Protein AF-A0A383F459-F1 (afdb_monomer)

Mean predicted aligned error: 3.06 Å

pLDDT: mean 94.01, std 3.67, range [71.12, 98.0]

Secondary structure (DSSP, 8-state):
---TT--EEEEETPPPPGGG--SGGGS--GGGG-TTGGGT--HHHHHHHHHBSTT-EEEEEEETT-SSS--THHHHHS--HHHHHHHHHHTTS-BEEEEEEE-S-S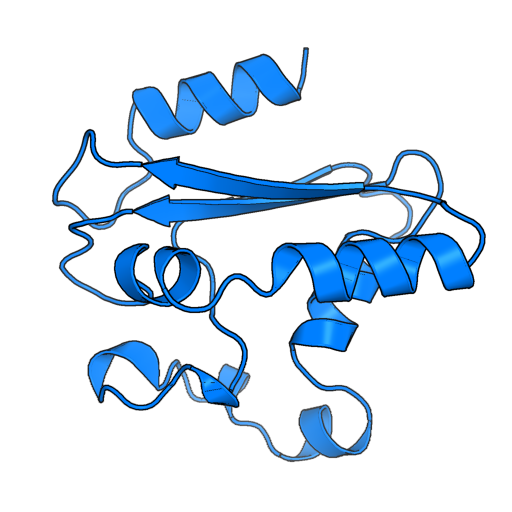SSS--HHHHHHHHHHH-

Foldseek 3Di:
DPPQVALEAEAEQHADWCVLQPDPLRNDDPVQVPVVCVVPDTPLVVQLVQFADASHEYEYEAEQQEPRYDHCVSCVVPPCQVVSQVVCVVVVVGGYYYYHYHDPDNYRDCDPVNVVVVVVVVD

Solvent-accessible surface area (backbone atoms only — not comparable to full-atom values): 7097 Å² total; per-residue (Å²): 86,85,58,80,86,61,34,73,46,78,35,70,63,35,86,72,45,71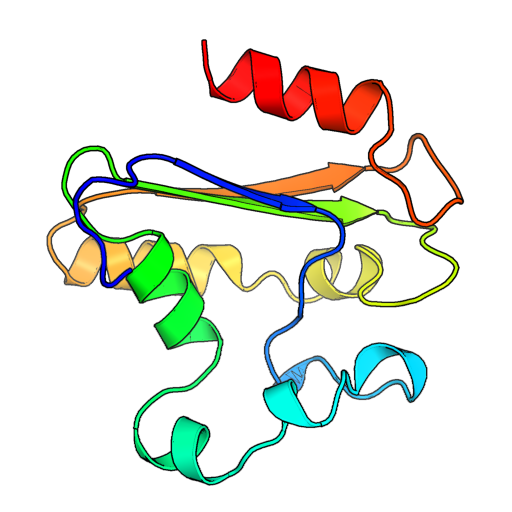,93,74,39,77,51,82,62,39,58,66,58,72,84,73,64,48,65,76,54,62,75,81,45,52,55,63,53,52,50,36,41,38,8,47,36,83,80,13,25,26,36,40,32,20,31,49,44,30,76,66,43,47,33,25,62,59,47,74,77,57,67,57,64,63,64,38,49,55,50,33,51,74,73,70,56,34,45,37,75,49,76,50,75,38,76,88,51,65,55,84,70,86,45,74,65,58,48,47,54,51,55,61,73,73,105

Nearest PDB structures (foldseek):
  3gff-assembly1_B  TM=4.769E-01  e=3.189E-01  Shewanella oneidensis
  5fxm-assembly1_A  TM=3.781E-01  e=2.413E+00  Acetivibrio thermocellus
  4iqy-assembly1_A  TM=3.556E-01  e=2.413E+00  Homo sapiens
  4iqy-assembly2_B  TM=3.762E-01  e=3.571E+00  Homo sapiens

Structure (mmCIF, N/CA/C/O backbone):
data_AF-A0A383F459-F1
#
_entry.id   AF-A0A383F459-F1
#
loop_
_atom_site.group_PDB
_atom_site.id
_atom_site.type_symbol
_atom_site.label_atom_id
_atom_site.label_alt_id
_atom_site.label_comp_id
_atom_site.label_asym_id
_atom_site.label_entity_id
_atom_site.label_seq_id
_atom_site.pdbx_PDB_ins_code
_atom_site.Cartn_x
_atom_site.Cartn_y
_atom_site.Cartn_z
_atom_site.occupancy
_atom_site.B_iso_or_equiv
_atom_site.auth_seq_id
_atom_site.auth_comp_id
_atom_site.auth_asym_id
_atom_site.auth_atom_id
_atom_site.pdbx_PDB_model_num
ATOM 1 N N . ALA A 1 1 ? -2.846 -6.095 11.408 1.00 71.12 1 ALA A N 1
ATOM 2 C CA . ALA A 1 1 ? -3.713 -7.290 11.352 1.00 71.12 1 ALA A CA 1
ATOM 3 C C . ALA A 1 1 ? -3.783 -8.054 12.681 1.00 71.12 1 ALA A C 1
ATOM 5 O O . ALA A 1 1 ? -4.866 -8.181 13.226 1.00 71.12 1 ALA A O 1
ATOM 6 N N . ILE A 1 2 ? -2.664 -8.545 13.229 1.00 85.94 2 ILE A N 1
ATOM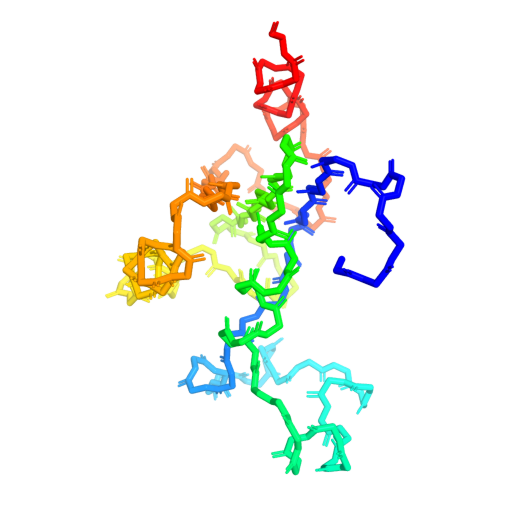 7 C CA . ILE A 1 2 ? -2.689 -9.429 14.417 1.00 85.94 2 ILE A CA 1
ATOM 8 C C . ILE A 1 2 ? -2.676 -8.650 15.737 1.00 85.94 2 ILE A C 1
ATOM 10 O O . ILE A 1 2 ? -3.367 -9.014 16.679 1.00 85.94 2 ILE A O 1
ATOM 14 N N . ASP A 1 3 ? -1.895 -7.573 15.807 1.00 91.31 3 ASP A N 1
ATOM 15 C CA . ASP A 1 3 ? -1.900 -6.693 16.973 1.00 91.31 3 ASP A CA 1
ATOM 16 C C . ASP A 1 3 ? -3.096 -5.742 16.879 1.00 91.31 3 ASP A C 1
ATOM 18 O O . ASP A 1 3 ? -3.142 -4.879 15.999 1.00 91.31 3 ASP A O 1
ATOM 22 N N . GLU A 1 4 ? -4.085 -5.927 17.746 1.00 89.62 4 GLU A N 1
ATOM 23 C CA . GLU A 1 4 ? -5.315 -5.128 17.777 1.00 89.62 4 GLU A CA 1
ATOM 24 C C . GLU A 1 4 ? -5.089 -3.702 18.297 1.00 89.62 4 GLU A C 1
ATOM 26 O O . GLU A 1 4 ? -5.939 -2.841 18.110 1.00 89.62 4 GLU A O 1
ATOM 31 N N . ARG A 1 5 ? -3.920 -3.406 18.884 1.00 93.50 5 ARG A N 1
ATOM 32 C CA . ARG A 1 5 ? -3.579 -2.048 19.344 1.00 93.50 5 ARG A CA 1
ATOM 33 C C . ARG A 1 5 ? -3.252 -1.098 18.193 1.00 93.50 5 ARG A C 1
ATOM 35 O O . ARG A 1 5 ? -3.199 0.110 18.399 1.00 93.50 5 ARG A O 1
ATOM 42 N N . ILE A 1 6 ? -2.977 -1.634 17.003 1.00 94.31 6 ILE A N 1
ATOM 43 C CA . ILE A 1 6 ? -2.654 -0.844 15.812 1.00 94.31 6 ILE A CA 1
ATOM 44 C C . ILE A 1 6 ? -3.950 -0.516 15.070 1.00 94.31 6 ILE A C 1
ATOM 46 O O . ILE A 1 6 ? -4.478 -1.375 14.351 1.00 94.31 6 ILE A O 1
ATOM 50 N N . SER A 1 7 ? -4.397 0.731 15.216 1.00 95.06 7 SER A N 1
ATOM 51 C CA . SER A 1 7 ? -5.538 1.316 14.506 1.00 95.06 7 SER A CA 1
ATOM 52 C C . SER A 1 7 ? -5.168 1.767 13.096 1.00 95.06 7 SER A C 1
ATOM 54 O O . SER A 1 7 ? -5.902 1.507 12.156 1.00 95.06 7 SER A O 1
ATOM 56 N N . GLU A 1 8 ? -4.002 2.378 12.901 1.00 95.81 8 GLU A N 1
ATOM 57 C CA . GLU A 1 8 ? -3.646 2.984 11.616 1.00 95.81 8 GLU A CA 1
ATOM 58 C C . GLU A 1 8 ? -2.335 2.428 11.072 1.00 95.81 8 GLU A C 1
ATOM 60 O O . GLU A 1 8 ? -1.364 2.235 11.802 1.00 95.81 8 GLU A O 1
ATOM 65 N N . SER A 1 9 ? -2.300 2.130 9.777 1.00 96.75 9 SER A N 1
ATOM 66 C CA . SER A 1 9 ? -1.108 1.642 9.088 1.00 96.75 9 SER A CA 1
ATOM 67 C C . SER A 1 9 ? -0.939 2.372 7.765 1.00 96.75 9 SER A C 1
ATOM 69 O O . SER A 1 9 ? -1.852 2.386 6.945 1.00 96.75 9 SER A O 1
ATOM 71 N N . TYR A 1 10 ? 0.246 2.935 7.547 1.00 97.25 10 TYR A N 1
ATOM 72 C CA . TYR A 1 10 ? 0.604 3.655 6.328 1.00 97.25 10 TYR A CA 1
ATOM 73 C C . TYR A 1 10 ? 1.776 2.934 5.665 1.00 97.25 10 TYR A C 1
ATOM 75 O O . TYR A 1 10 ? 2.860 2.835 6.237 1.00 97.25 10 TYR A O 1
ATOM 83 N N . SER A 1 11 ? 1.550 2.386 4.473 1.00 96.50 11 SER A N 1
ATOM 84 C CA . SER A 1 11 ? 2.559 1.664 3.697 1.00 96.50 11 SER A CA 1
ATOM 85 C C . SER A 1 11 ? 3.016 2.529 2.528 1.00 96.50 11 SER A C 1
ATOM 87 O O . SER A 1 11 ? 2.386 2.508 1.472 1.00 96.50 11 SER A O 1
ATOM 89 N N . VAL A 1 12 ? 4.110 3.268 2.705 1.00 96.19 12 VAL A N 1
ATOM 90 C CA . VAL A 1 12 ? 4.721 4.092 1.647 1.00 96.19 12 VAL A CA 1
ATOM 91 C C . VAL A 1 12 ? 5.667 3.245 0.800 1.00 96.19 12 VAL A C 1
ATOM 93 O O . VAL A 1 12 ? 6.421 2.450 1.356 1.00 96.19 12 VAL A O 1
ATOM 96 N N . ALA A 1 13 ? 5.588 3.385 -0.528 1.00 92.81 13 ALA A N 1
ATOM 97 C CA . ALA A 1 13 ? 6.292 2.538 -1.497 1.00 92.81 13 ALA A CA 1
ATOM 98 C C . ALA A 1 13 ? 6.075 1.037 -1.210 1.00 92.81 13 ALA A C 1
ATOM 100 O O . ALA A 1 13 ? 6.989 0.211 -1.216 1.00 92.81 13 ALA A O 1
ATOM 101 N N . GLY A 1 14 ? 4.825 0.704 -0.870 1.00 87.31 14 GLY A N 1
ATOM 102 C CA . GLY A 1 14 ? 4.429 -0.627 -0.438 1.00 87.31 14 GLY A CA 1
ATOM 103 C C . GLY A 1 14 ? 4.434 -1.664 -1.558 1.00 87.31 14 GLY A C 1
ATOM 104 O O . GLY A 1 14 ? 4.522 -1.366 -2.740 1.00 87.31 14 GLY A O 1
ATOM 105 N N . SER A 1 15 ? 4.285 -2.922 -1.163 1.00 92.31 15 SER A N 1
ATOM 106 C CA . SER A 1 15 ? 4.207 -4.049 -2.095 1.00 92.31 15 SER A CA 1
ATOM 107 C C . SER A 1 15 ? 2.943 -4.056 -2.973 1.00 92.31 15 SER A C 1
ATOM 109 O O . SER A 1 15 ? 1.913 -3.501 -2.588 1.00 92.31 15 SER A O 1
ATOM 111 N N . TYR A 1 16 ? 2.993 -4.802 -4.084 1.00 94.12 16 TYR A N 1
ATOM 112 C CA . TYR A 1 16 ? 1.814 -5.176 -4.878 1.00 94.12 16 TYR A CA 1
ATOM 113 C C . TYR A 1 16 ? 1.278 -6.584 -4.598 1.00 94.12 16 TYR A C 1
ATOM 115 O O . TYR A 1 16 ? 2.046 -7.470 -4.203 1.00 94.12 16 TYR A O 1
ATOM 123 N N . PRO A 1 17 ? -0.004 -6.857 -4.914 1.00 94.44 17 PRO A N 1
ATOM 124 C CA . PRO A 1 17 ? -0.487 -8.218 -5.101 1.00 94.44 17 PRO A CA 1
ATOM 125 C C . PRO A 1 17 ? 0.347 -8.976 -6.137 1.00 94.44 17 PRO A C 1
ATOM 127 O O . PRO A 1 17 ? 0.740 -8.405 -7.153 1.00 94.44 17 PRO A O 1
ATOM 130 N N . LEU A 1 18 ? 0.565 -10.280 -5.925 1.00 92.19 18 LEU A N 1
ATOM 131 C CA . LEU A 1 18 ? 1.429 -11.098 -6.795 1.00 92.19 18 LEU A CA 1
ATOM 132 C C . LEU A 1 18 ? 1.064 -11.011 -8.285 1.00 92.19 18 LEU A C 1
ATOM 134 O O . LEU A 1 18 ? 1.954 -10.991 -9.125 1.00 92.19 18 LEU A O 1
ATOM 138 N N . HIS A 1 19 ? -0.225 -10.912 -8.622 1.00 90.88 19 HIS A N 1
ATOM 139 C CA . HIS A 1 19 ? -0.677 -10.861 -10.017 1.00 90.88 19 HIS A CA 1
ATOM 140 C C . HIS A 1 19 ? -0.264 -9.579 -10.765 1.00 90.88 19 HIS A C 1
ATOM 142 O O . HIS A 1 19 ? -0.300 -9.570 -11.991 1.00 90.88 19 HIS A O 1
ATOM 148 N N . LEU A 1 20 ? 0.156 -8.520 -10.062 1.00 93.19 20 LEU A N 1
ATOM 149 C CA . LEU A 1 20 ? 0.688 -7.294 -10.673 1.00 93.19 20 LEU A CA 1
ATOM 150 C C . LEU A 1 20 ? 2.223 -7.297 -10.784 1.00 93.19 20 LEU A C 1
ATOM 152 O O . LEU A 1 20 ? 2.796 -6.426 -11.437 1.00 93.19 20 LEU A O 1
ATOM 156 N N . ARG A 1 21 ? 2.913 -8.289 -10.209 1.00 91.94 21 ARG A N 1
ATOM 157 C CA . ARG A 1 21 ? 4.384 -8.362 -10.139 1.00 91.94 21 ARG A CA 1
ATOM 158 C C . ARG A 1 21 ? 5.008 -9.046 -11.356 1.00 91.94 21 ARG A C 1
ATOM 160 O O . ARG A 1 21 ? 5.578 -10.127 -11.253 1.00 91.94 21 ARG A O 1
ATOM 167 N N . HIS A 1 22 ? 4.878 -8.427 -12.522 1.00 85.31 22 HIS A N 1
ATOM 168 C CA . HIS A 1 22 ? 5.414 -8.972 -13.776 1.00 85.31 22 HIS A CA 1
ATOM 169 C C . HIS A 1 22 ? 6.753 -8.343 -14.188 1.00 85.31 22 HIS A C 1
ATOM 171 O O . HIS A 1 22 ? 7.540 -8.971 -14.893 1.00 85.31 22 HIS A O 1
ATOM 177 N N . GLU A 1 23 ? 7.037 -7.119 -13.742 1.00 88.12 23 GLU A N 1
ATOM 178 C CA . GLU A 1 23 ? 8.333 -6.478 -13.963 1.00 88.12 23 GLU A CA 1
ATOM 179 C C . GLU A 1 23 ? 9.379 -6.995 -12.973 1.00 88.12 23 GLU A C 1
ATOM 181 O O . GLU A 1 23 ? 9.084 -7.163 -11.790 1.00 88.12 23 GLU A O 1
ATOM 186 N N . ALA A 1 24 ? 10.625 -7.170 -13.429 1.00 87.56 24 ALA A N 1
ATOM 187 C CA . ALA A 1 24 ? 11.724 -7.668 -12.594 1.00 87.56 24 ALA A CA 1
ATOM 188 C C . ALA A 1 24 ? 11.925 -6.836 -11.315 1.00 87.56 24 ALA A C 1
ATOM 190 O O . ALA A 1 24 ? 12.175 -7.387 -10.247 1.00 87.56 24 ALA A O 1
ATOM 191 N N . LYS A 1 25 ? 11.737 -5.515 -11.413 1.00 88.19 25 LYS A N 1
ATOM 192 C CA . LYS A 1 25 ? 11.831 -4.587 -10.280 1.00 88.19 25 LYS A CA 1
ATOM 193 C C . LYS A 1 25 ? 10.697 -4.748 -9.253 1.00 88.19 25 LYS A C 1
ATOM 195 O O . LYS A 1 25 ? 10.851 -4.358 -8.106 1.00 88.19 25 LYS A O 1
ATOM 200 N N . ASN A 1 26 ? 9.577 -5.364 -9.642 1.00 90.25 26 ASN A N 1
ATOM 201 C CA . ASN A 1 26 ? 8.384 -5.546 -8.809 1.00 90.25 26 ASN A CA 1
ATOM 202 C C . ASN A 1 26 ? 8.262 -6.966 -8.234 1.00 90.25 26 ASN A C 1
ATOM 204 O O . ASN A 1 26 ? 7.249 -7.272 -7.612 1.00 90.25 26 ASN A O 1
ATOM 208 N N . ILE A 1 27 ? 9.247 -7.847 -8.439 1.00 90.62 27 ILE A N 1
ATOM 209 C CA . ILE A 1 27 ? 9.213 -9.222 -7.909 1.00 90.62 27 ILE A CA 1
ATOM 210 C C . ILE A 1 27 ? 9.113 -9.207 -6.371 1.00 90.62 27 ILE A C 1
ATOM 212 O O . ILE A 1 27 ? 8.298 -9.934 -5.792 1.00 90.62 27 ILE A O 1
ATOM 216 N N . GLY A 1 28 ? 9.859 -8.303 -5.730 1.00 89.12 28 GLY A N 1
ATOM 217 C CA . GLY A 1 28 ? 9.973 -8.180 -4.277 1.00 89.12 28 GLY A CA 1
ATOM 218 C C . GLY A 1 28 ? 11.082 -9.052 -3.685 1.00 89.12 28 GLY A C 1
ATOM 219 O O . GLY A 1 28 ? 11.734 -9.823 -4.391 1.00 89.12 28 GLY A O 1
ATOM 220 N N . ASP A 1 29 ? 11.288 -8.909 -2.378 1.00 89.81 29 ASP A N 1
ATOM 221 C CA . ASP A 1 29 ? 12.319 -9.640 -1.637 1.00 89.81 29 ASP A CA 1
ATOM 222 C C . ASP A 1 29 ? 11.923 -11.098 -1.359 1.00 89.81 29 ASP A C 1
ATOM 224 O O . ASP A 1 29 ? 10.778 -11.513 -1.560 1.00 89.81 29 ASP A O 1
ATOM 228 N N . TYR A 1 30 ? 12.868 -11.892 -0.853 1.00 89.44 30 TYR A N 1
ATOM 229 C CA . TYR A 1 30 ? 12.661 -13.313 -0.557 1.00 89.44 30 TYR A CA 1
ATOM 230 C C . TYR A 1 30 ? 11.464 -13.561 0.379 1.00 89.44 30 TYR A C 1
ATOM 232 O O . TYR A 1 30 ? 10.669 -14.479 0.157 1.00 89.44 30 TYR A O 1
ATOM 240 N N . GLU A 1 31 ? 11.293 -12.720 1.400 1.00 88.25 31 GLU A N 1
ATOM 241 C CA . GLU A 1 31 ? 10.207 -12.797 2.380 1.00 88.25 31 GLU A CA 1
ATOM 242 C C . GLU A 1 31 ? 8.831 -12.701 1.710 1.00 88.25 31 GLU A C 1
ATOM 244 O O . GLU A 1 31 ? 7.873 -13.339 2.148 1.00 88.25 31 GLU A O 1
ATOM 249 N N . GLN A 1 32 ? 8.756 -11.953 0.608 1.00 89.25 32 GLN A N 1
ATOM 250 C CA . GLN A 1 32 ? 7.551 -11.705 -0.179 1.00 89.25 32 GLN A CA 1
ATOM 251 C C . GLN A 1 32 ? 7.227 -12.823 -1.177 1.00 89.25 32 GLN A C 1
ATOM 253 O O . GLN A 1 32 ? 6.272 -12.711 -1.941 1.00 89.25 32 GLN A O 1
ATOM 258 N N . LEU A 1 33 ? 8.035 -13.883 -1.213 1.00 87.88 33 LEU A N 1
ATOM 259 C CA . LEU A 1 33 ? 7.855 -15.028 -2.105 1.00 87.88 33 LEU A CA 1
ATOM 260 C C . LEU A 1 33 ? 7.820 -16.356 -1.346 1.00 87.88 33 LEU A C 1
ATOM 262 O O . LEU A 1 33 ? 7.748 -17.414 -1.971 1.00 87.88 33 LEU A O 1
ATOM 266 N N . ASN A 1 34 ? 7.841 -16.331 -0.007 1.00 91.88 34 ASN A N 1
ATOM 267 C CA . ASN A 1 34 ? 7.812 -17.551 0.788 1.00 91.88 34 ASN A CA 1
ATOM 268 C C . ASN A 1 34 ? 6.498 -18.322 0.542 1.00 91.88 34 ASN A C 1
ATOM 270 O O . ASN A 1 34 ? 5.430 -17.883 0.984 1.00 91.88 34 ASN A O 1
ATOM 274 N N . PRO A 1 35 ? 6.550 -19.508 -0.098 1.00 91.25 35 PRO A N 1
ATOM 275 C CA . PRO A 1 35 ? 5.350 -20.218 -0.527 1.00 91.25 35 PRO A CA 1
ATOM 276 C C . PRO A 1 35 ? 4.486 -20.677 0.647 1.00 91.25 35 PRO A C 1
ATOM 278 O O . PRO A 1 35 ? 3.292 -20.900 0.471 1.00 91.25 35 PRO A O 1
ATOM 281 N N . ASN A 1 36 ? 5.053 -20.806 1.850 1.00 93.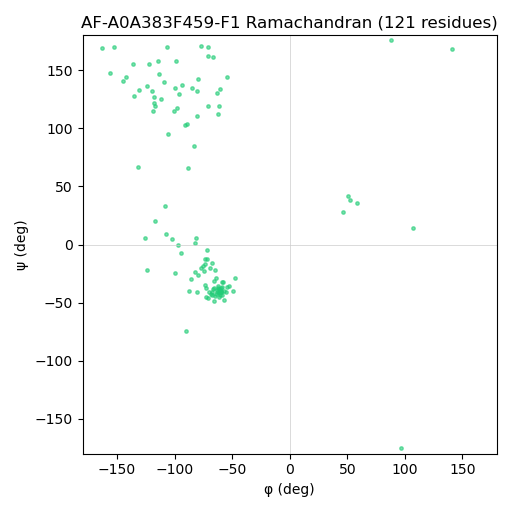12 36 ASN A N 1
ATOM 282 C CA . ASN A 1 36 ? 4.298 -21.243 3.020 1.00 93.12 36 ASN A CA 1
ATOM 283 C C . ASN A 1 36 ? 3.228 -20.228 3.437 1.00 93.12 36 ASN A C 1
ATOM 285 O O . ASN A 1 36 ? 2.168 -20.645 3.897 1.00 93.12 36 ASN A O 1
ATOM 289 N N . ILE A 1 37 ? 3.464 -18.928 3.226 1.00 90.06 37 ILE A N 1
ATOM 290 C CA . ILE A 1 37 ? 2.470 -17.881 3.508 1.00 90.06 37 ILE A CA 1
ATOM 291 C C . ILE A 1 37 ? 1.298 -18.009 2.526 1.00 90.06 37 ILE A C 1
ATOM 293 O O . ILE A 1 37 ? 0.139 -18.013 2.938 1.00 90.06 37 ILE A O 1
ATOM 297 N N . TYR A 1 38 ? 1.590 -18.251 1.244 1.00 91.50 38 TYR A N 1
ATOM 298 C CA . TYR A 1 38 ? 0.579 -18.363 0.183 1.00 91.50 38 TYR A CA 1
ATOM 299 C C . TYR A 1 38 ? -0.274 -19.629 0.226 1.00 91.50 38 TYR A C 1
ATOM 301 O O . TYR A 1 38 ? -1.236 -19.752 -0.527 1.00 91.50 38 TYR A O 1
ATOM 309 N N . ARG A 1 39 ? 0.028 -20.558 1.139 1.00 93.69 39 ARG A N 1
ATOM 310 C CA . ARG A 1 39 ? -0.848 -21.699 1.437 1.00 93.69 39 ARG A CA 1
ATOM 311 C C . ARG A 1 39 ? -2.044 -21.321 2.306 1.00 93.69 39 ARG A C 1
ATOM 313 O O . ARG A 1 39 ? -3.001 -22.088 2.344 1.00 93.69 39 ARG A O 1
ATOM 320 N N . ILE A 1 40 ? -1.965 -20.199 3.023 1.00 93.94 40 ILE A N 1
ATOM 321 C CA . ILE A 1 40 ? -2.990 -19.766 3.982 1.00 93.94 40 ILE A CA 1
ATOM 322 C C . ILE A 1 40 ? -3.535 -18.367 3.699 1.00 93.94 40 ILE A C 1
ATOM 324 O O . ILE A 1 40 ? -4.625 -18.059 4.166 1.00 93.94 40 ILE A O 1
ATOM 328 N N . SER A 1 41 ? -2.796 -17.520 2.974 1.00 94.00 41 SER A N 1
ATOM 329 C CA . SER A 1 41 ? -3.248 -16.174 2.634 1.00 94.00 41 SER A CA 1
ATOM 330 C C . SER A 1 41 ? -2.568 -15.626 1.381 1.00 94.00 41 SER A C 1
ATOM 332 O O . SER A 1 41 ? -1.400 -15.907 1.130 1.00 94.00 41 SER A O 1
ATOM 334 N N . ASN A 1 42 ? -3.262 -14.797 0.606 1.00 94.00 42 ASN A N 1
ATOM 335 C CA . ASN A 1 42 ? -2.678 -13.996 -0.471 1.00 94.00 42 ASN A CA 1
ATOM 336 C C . ASN A 1 42 ? -2.585 -12.504 -0.099 1.00 94.00 42 ASN A C 1
ATOM 338 O O . ASN A 1 42 ? -3.157 -12.055 0.885 1.00 94.00 42 ASN A O 1
ATOM 342 N N . TYR A 1 43 ? -1.890 -11.697 -0.904 1.00 95.12 43 TYR A N 1
ATOM 343 C CA . TYR A 1 43 ? -1.698 -10.272 -0.599 1.00 95.12 43 TYR A CA 1
ATOM 344 C C . TYR A 1 43 ? -2.990 -9.462 -0.454 1.00 95.12 43 TYR A C 1
ATOM 3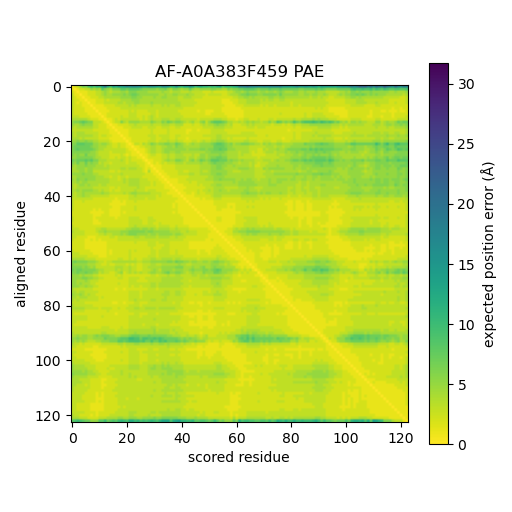46 O O . TYR A 1 43 ? -3.045 -8.597 0.412 1.00 95.12 43 TYR A O 1
ATOM 354 N N . LEU A 1 44 ? -4.032 -9.739 -1.247 1.00 96.50 44 LEU A N 1
ATOM 355 C CA . LEU A 1 44 ? -5.309 -9.030 -1.102 1.00 96.50 44 LEU A CA 1
ATOM 356 C C . LEU A 1 44 ? -5.966 -9.360 0.241 1.00 96.50 44 LEU A C 1
ATOM 358 O O . LEU A 1 44 ? -6.526 -8.477 0.887 1.00 96.50 44 LEU A O 1
ATOM 362 N N . GLU A 1 45 ? -5.851 -10.607 0.696 1.00 96.12 45 GLU A N 1
ATOM 363 C CA . GLU A 1 45 ? -6.298 -11.015 2.031 1.00 96.12 45 GLU A CA 1
ATOM 364 C C . GLU A 1 45 ? -5.436 -10.380 3.127 1.00 96.12 45 GLU A C 1
ATOM 366 O O . GLU A 1 45 ? -5.990 -9.885 4.101 1.00 96.12 45 GLU A O 1
ATOM 371 N N . LEU A 1 46 ? -4.112 -10.294 2.956 1.00 95.31 46 LEU A N 1
ATOM 372 C CA . LEU A 1 46 ? -3.228 -9.601 3.903 1.00 95.31 46 LEU A CA 1
ATOM 373 C C . LEU A 1 46 ? -3.565 -8.107 4.028 1.00 95.31 46 LEU A C 1
ATOM 375 O O . LEU A 1 46 ? -3.563 -7.569 5.138 1.00 95.31 46 LEU A O 1
ATOM 379 N N . TYR A 1 47 ? -3.879 -7.436 2.917 1.00 97.12 47 TYR A N 1
ATOM 380 C CA . TYR A 1 47 ? -4.332 -6.043 2.932 1.00 97.12 47 TYR A CA 1
ATOM 381 C C . TYR A 1 47 ? -5.706 -5.926 3.594 1.00 97.12 47 TYR A C 1
ATOM 383 O O . TYR A 1 47 ? -5.871 -5.100 4.486 1.00 97.12 47 TYR A O 1
ATOM 391 N N . THR A 1 48 ? -6.642 -6.827 3.273 1.00 97.00 48 THR A N 1
ATOM 392 C CA . THR A 1 48 ? -7.959 -6.898 3.933 1.00 97.00 48 THR A CA 1
ATOM 393 C C . THR A 1 48 ? -7.812 -7.074 5.446 1.00 97.00 48 THR A C 1
ATOM 395 O O . THR A 1 48 ? -8.392 -6.316 6.212 1.00 97.00 48 THR A O 1
ATOM 398 N N . MET A 1 49 ? -6.972 -8.005 5.905 1.00 95.00 49 MET A N 1
ATOM 399 C CA . MET A 1 49 ? -6.690 -8.232 7.329 1.00 95.00 49 MET A CA 1
ATOM 400 C C . MET A 1 49 ? -6.013 -7.034 8.007 1.00 95.00 49 MET A C 1
ATOM 402 O O . MET A 1 49 ? -6.112 -6.856 9.222 1.00 95.00 49 MET A O 1
ATOM 406 N N . SER A 1 50 ? -5.256 -6.244 7.250 1.00 95.75 50 SER A N 1
ATOM 407 C CA . SER A 1 50 ? -4.600 -5.039 7.759 1.00 95.75 50 SER A CA 1
ATOM 408 C C . SER A 1 50 ? -5.562 -3.857 7.853 1.00 95.75 50 SER A C 1
ATOM 410 O O . SER A 1 50 ? -5.369 -3.009 8.716 1.00 95.75 50 SER A O 1
ATOM 412 N N . SER A 1 51 ? -6.607 -3.845 7.027 1.00 96.94 51 SER A N 1
ATOM 413 C CA . SER A 1 51 ? -7.694 -2.866 7.052 1.00 96.94 51 SER A CA 1
ATOM 414 C C . SER A 1 51 ? -8.823 -3.211 8.015 1.00 96.94 51 SER A C 1
ATOM 416 O O . SER A 1 51 ? -9.470 -2.301 8.511 1.00 96.94 51 SER A O 1
ATOM 418 N N . PHE A 1 52 ? -9.081 -4.496 8.263 1.00 96.31 52 PHE A N 1
ATOM 419 C CA . PHE A 1 52 ? -10.263 -4.955 8.990 1.00 96.31 52 PHE A CA 1
ATOM 420 C C . PHE A 1 52 ? -10.116 -4.841 10.513 1.00 96.31 52 PHE A C 1
ATOM 422 O O . PHE A 1 52 ? -9.125 -5.306 11.088 1.00 96.31 52 PHE A O 1
ATOM 429 N N . GLY A 1 53 ? -11.136 -4.280 11.162 1.00 94.00 53 GLY A N 1
ATOM 430 C CA . GLY A 1 53 ? -11.249 -4.168 12.617 1.00 94.00 53 GLY A CA 1
ATOM 431 C C . GLY A 1 53 ? -11.844 -2.834 13.068 1.00 94.00 53 GLY A C 1
ATOM 432 O O . GLY A 1 53 ? -11.976 -1.898 12.278 1.00 94.00 53 GLY A O 1
ATOM 433 N N . ASP A 1 54 ? -12.198 -2.746 14.350 1.00 92.31 54 ASP A N 1
ATOM 434 C CA . ASP A 1 54 ? -12.710 -1.506 14.938 1.00 92.31 54 ASP A CA 1
ATOM 435 C C . ASP A 1 54 ? -11.650 -0.398 14.888 1.00 92.31 54 ASP A C 1
ATOM 437 O O . ASP A 1 54 ? -10.492 -0.623 15.246 1.00 92.31 54 ASP A O 1
ATOM 441 N N . ASN A 1 55 ? -12.037 0.780 14.388 1.00 91.94 55 ASN A N 1
ATOM 442 C CA . ASN A 1 55 ? -11.135 1.904 14.111 1.00 91.94 55 ASN A CA 1
ATOM 443 C C . ASN A 1 55 ? -9.844 1.522 13.360 1.00 91.94 55 ASN A C 1
ATOM 445 O O . ASN A 1 55 ? -8.813 2.182 13.509 1.00 91.94 55 ASN A O 1
ATOM 449 N N . ARG A 1 56 ? -9.880 0.459 12.546 1.00 95.62 56 ARG A N 1
ATOM 45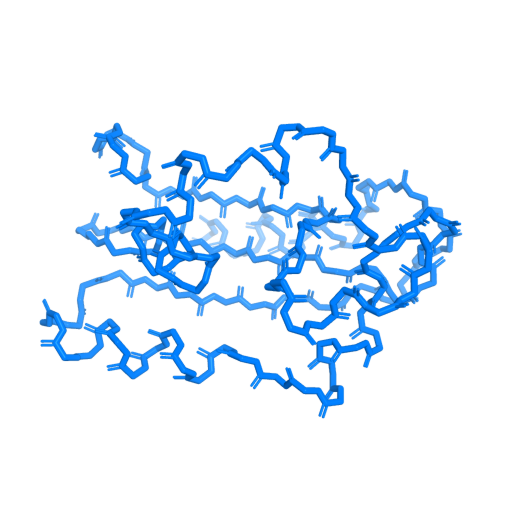0 C CA . ARG A 1 56 ? -8.710 0.013 11.799 1.00 95.62 56 ARG A CA 1
ATOM 451 C C . ARG A 1 56 ? -8.666 0.611 10.399 1.00 95.62 56 ARG A C 1
ATOM 453 O O . ARG A 1 56 ? -9.667 0.618 9.690 1.00 95.62 56 ARG A O 1
ATOM 460 N N . LYS A 1 57 ? -7.494 1.061 9.957 1.00 96.25 57 LYS A N 1
ATOM 461 C CA . LYS A 1 57 ? -7.262 1.475 8.575 1.00 96.25 57 LYS A CA 1
ATOM 462 C C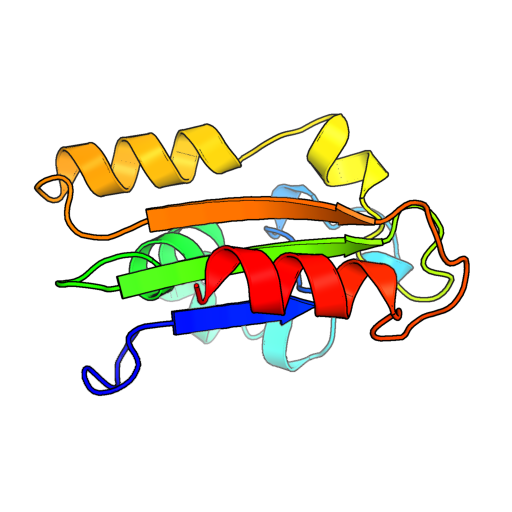 . LYS A 1 57 ? -5.880 1.086 8.064 1.00 96.25 57 LYS A C 1
ATOM 464 O O . LYS A 1 57 ? -4.886 1.157 8.787 1.00 96.25 57 LYS A O 1
ATOM 469 N N . LEU A 1 58 ? -5.834 0.733 6.784 1.00 97.69 58 LEU A N 1
ATOM 470 C CA . LEU A 1 58 ? -4.605 0.639 6.000 1.00 97.69 58 LEU A CA 1
ATOM 471 C C . LEU A 1 58 ? -4.675 1.650 4.856 1.00 97.69 58 LEU A C 1
ATOM 473 O O . LEU A 1 58 ? -5.607 1.624 4.051 1.00 97.69 58 LEU A O 1
ATOM 477 N N . VAL A 1 59 ? -3.647 2.482 4.759 1.00 97.81 59 VAL A N 1
ATOM 478 C CA . VAL A 1 59 ? -3.400 3.369 3.627 1.00 97.81 59 VAL A CA 1
ATOM 479 C C . VAL A 1 59 ? -2.149 2.884 2.906 1.00 97.81 59 VAL A C 1
ATOM 481 O O . VAL A 1 59 ? -1.093 2.731 3.522 1.00 97.81 59 VAL A O 1
ATOM 484 N N . GLN A 1 60 ? -2.242 2.634 1.603 1.00 98.00 60 GLN A N 1
ATOM 485 C CA . GLN A 1 60 ? -1.059 2.425 0.764 1.00 98.00 60 GLN A CA 1
ATOM 486 C C . GLN A 1 60 ? -0.731 3.714 0.016 1.00 98.00 60 GLN A C 1
ATOM 488 O O . GLN A 1 60 ? -1.620 4.351 -0.538 1.00 98.00 60 GLN A O 1
ATOM 493 N N . LEU A 1 61 ? 0.541 4.096 -0.009 1.00 97.81 61 LEU A N 1
ATOM 494 C CA . LEU A 1 61 ? 1.022 5.233 -0.781 1.00 97.81 61 LEU A CA 1
ATOM 495 C C . LEU A 1 61 ? 2.009 4.733 -1.831 1.00 97.81 61 LEU A C 1
ATOM 497 O O . LEU A 1 61 ? 3.039 4.152 -1.486 1.00 97.81 61 LEU A O 1
ATOM 501 N N . PHE A 1 62 ? 1.694 4.959 -3.103 1.00 97.31 62 PHE A N 1
ATOM 502 C CA . PHE A 1 62 ? 2.569 4.617 -4.224 1.00 97.31 62 PHE A CA 1
ATOM 503 C C . PHE A 1 62 ? 3.131 5.877 -4.860 1.00 97.31 62 PHE A C 1
ATOM 505 O O . PHE A 1 62 ? 2.400 6.838 -5.063 1.00 97.31 62 PHE A O 1
ATOM 512 N N . ILE A 1 63 ? 4.406 5.851 -5.234 1.00 96.44 63 ILE A N 1
ATOM 513 C CA . ILE A 1 63 ? 5.057 6.959 -5.935 1.00 96.44 63 ILE A CA 1
ATOM 514 C C . ILE A 1 63 ? 5.023 6.647 -7.436 1.00 96.44 63 ILE A C 1
ATOM 516 O O . ILE A 1 63 ? 5.378 5.542 -7.852 1.00 96.44 63 ILE A O 1
ATOM 520 N N . TYR A 1 64 ? 4.574 7.585 -8.271 1.00 95.38 64 TYR A N 1
ATOM 521 C CA . TYR A 1 64 ? 4.487 7.387 -9.725 1.00 95.38 64 TYR A CA 1
ATOM 522 C C . TYR A 1 64 ? 5.856 7.132 -10.352 1.00 95.38 64 TYR A C 1
ATOM 524 O O . TYR A 1 64 ? 6.009 6.204 -11.142 1.00 95.38 64 TYR A O 1
ATOM 532 N N . ASN A 1 65 ? 6.855 7.919 -9.961 1.00 90.75 65 ASN A N 1
ATOM 533 C CA . ASN A 1 65 ? 8.191 7.886 -10.548 1.00 90.75 65 ASN A CA 1
ATOM 534 C C . ASN A 1 65 ? 9.229 7.264 -9.603 1.00 90.75 65 ASN A C 1
ATOM 536 O O . ASN A 1 65 ? 10.384 7.684 -9.606 1.00 90.75 65 ASN A O 1
ATOM 540 N N . ASP A 1 66 ? 8.832 6.282 -8.785 1.00 93.50 66 ASP A N 1
ATOM 541 C CA . ASP A 1 66 ? 9.766 5.566 -7.908 1.00 93.50 66 ASP A CA 1
ATOM 542 C C . ASP A 1 66 ? 10.842 4.851 -8.755 1.00 93.50 66 ASP A C 1
ATOM 544 O O . ASP A 1 66 ? 10.493 4.005 -9.586 1.00 93.50 66 ASP A O 1
ATOM 548 N N . PRO A 1 67 ? 12.142 5.156 -8.602 1.00 92.19 67 PRO A N 1
ATOM 549 C CA . PRO A 1 67 ? 13.194 4.509 -9.382 1.00 92.19 67 PRO A CA 1
ATOM 550 C C . PRO A 1 67 ? 13.463 3.058 -8.945 1.00 92.19 67 PRO A C 1
ATOM 552 O O . PRO A 1 67 ? 14.167 2.339 -9.654 1.00 92.19 67 PRO A O 1
ATOM 555 N N . CYS A 1 68 ? 12.933 2.628 -7.796 1.00 90.38 68 CYS A N 1
ATOM 556 C CA . CYS A 1 68 ? 13.131 1.303 -7.226 1.00 90.38 68 CYS A CA 1
ATOM 557 C C . CYS A 1 68 ? 12.064 0.313 -7.715 1.00 90.38 68 CYS A C 1
ATOM 559 O O . CYS A 1 68 ? 12.357 -0.551 -8.545 1.00 90.38 68 CYS A O 1
ATOM 561 N N . CYS A 1 69 ? 10.833 0.417 -7.200 1.00 91.12 69 CYS A N 1
ATOM 562 C CA . CYS A 1 69 ? 9.802 -0.611 -7.358 1.00 91.12 69 CYS A CA 1
ATOM 563 C C . CYS A 1 69 ? 8.380 -0.108 -7.044 1.00 91.12 69 CYS A C 1
ATOM 565 O O . CYS A 1 69 ? 8.185 0.987 -6.530 1.00 91.12 69 CYS A O 1
ATOM 567 N N . PHE A 1 70 ? 7.378 -0.923 -7.392 1.00 92.50 70 PHE A N 1
ATOM 568 C CA . PHE A 1 70 ? 5.952 -0.749 -7.070 1.00 92.50 70 PHE A CA 1
ATOM 569 C C . PHE A 1 70 ? 5.353 0.619 -7.453 1.00 92.50 70 PHE A C 1
ATOM 571 O O . PHE A 1 70 ? 4.520 1.186 -6.748 1.00 92.50 70 PHE A O 1
ATOM 578 N N . GLN A 1 71 ? 5.775 1.135 -8.606 1.00 93.62 71 GLN A N 1
ATOM 579 C CA . GLN A 1 71 ? 5.370 2.439 -9.133 1.00 93.62 71 GLN A CA 1
ATOM 580 C C . GLN A 1 71 ? 3.867 2.550 -9.380 1.00 93.62 71 GLN A C 1
ATOM 582 O O . GLN A 1 71 ? 3.304 1.708 -10.081 1.00 93.62 71 GLN A O 1
ATOM 587 N N . ALA A 1 72 ? 3.262 3.655 -8.934 1.00 94.88 72 ALA A N 1
ATOM 588 C CA . ALA A 1 72 ? 1.813 3.899 -8.929 1.00 94.88 72 ALA A CA 1
ATOM 589 C C . ALA A 1 72 ? 1.068 3.574 -10.239 1.00 94.88 72 ALA A C 1
ATOM 591 O O . ALA A 1 72 ? -0.101 3.194 -10.182 1.00 94.88 72 ALA A O 1
ATOM 592 N N . GLU A 1 73 ? 1.726 3.673 -11.399 1.00 92.56 73 GLU A N 1
ATOM 593 C CA . GLU A 1 73 ? 1.151 3.387 -12.721 1.00 92.56 73 GLU A CA 1
ATOM 594 C C . GLU A 1 73 ? 0.420 2.034 -12.792 1.00 92.56 73 GLU A C 1
ATOM 596 O O . GLU A 1 73 ? -0.639 1.936 -13.415 1.00 92.56 73 GLU A O 1
ATOM 601 N N . LEU A 1 74 ? 0.949 0.980 -12.158 1.00 91.06 74 LEU A N 1
ATOM 602 C CA . LEU A 1 74 ? 0.296 -0.334 -12.198 1.00 91.06 74 LEU A CA 1
ATOM 603 C C . LEU A 1 74 ? -0.973 -0.383 -11.350 1.00 91.06 74 LEU A C 1
ATOM 605 O O . LEU A 1 74 ? -1.946 -1.008 -11.771 1.00 91.06 74 LEU A O 1
ATOM 609 N N . TYR A 1 75 ? -0.985 0.284 -10.194 1.00 94.38 75 TYR A N 1
ATOM 610 C CA . TYR A 1 75 ? -2.204 0.425 -9.400 1.00 94.38 75 TYR A CA 1
ATOM 611 C C . TYR A 1 75 ? -3.257 1.249 -10.148 1.00 94.38 75 TYR A C 1
ATOM 613 O O . TYR A 1 75 ? -4.416 0.853 -10.193 1.00 94.38 75 TYR A O 1
ATOM 621 N N . ASP A 1 76 ? -2.850 2.356 -10.771 1.00 94.06 76 ASP A N 1
ATOM 622 C CA . ASP A 1 76 ? -3.738 3.249 -11.523 1.00 94.06 76 ASP A CA 1
ATOM 623 C C . ASP A 1 76 ? -4.429 2.515 -12.692 1.00 94.06 76 ASP A C 1
ATOM 625 O O . ASP A 1 76 ? -5.634 2.636 -12.908 1.00 94.06 76 ASP A O 1
ATOM 629 N N . LYS A 1 77 ? -3.691 1.647 -13.400 1.00 93.94 77 LYS A N 1
ATOM 630 C CA . LYS A 1 77 ? -4.242 0.801 -14.476 1.00 93.94 77 LYS A CA 1
ATOM 631 C C . LYS A 1 77 ? -5.100 -0.360 -13.973 1.00 93.94 77 LYS A C 1
ATOM 633 O O . LYS A 1 77 ? -6.049 -0.752 -14.653 1.00 93.94 77 LYS A O 1
ATOM 638 N N . PHE A 1 78 ? -4.750 -0.942 -12.829 1.00 94.12 78 PHE A N 1
ATOM 639 C CA . PHE A 1 78 ? -5.384 -2.147 -12.290 1.00 94.12 78 PHE A CA 1
ATOM 640 C C . PHE A 1 78 ? -5.736 -1.972 -10.804 1.00 94.12 78 PHE A C 1
ATOM 642 O O . PHE A 1 78 ? -5.160 -2.645 -9.940 1.00 94.12 78 PHE A O 1
ATOM 649 N N . PRO A 1 79 ? -6.690 -1.079 -10.480 1.00 95.44 79 PRO A N 1
ATOM 650 C CA . PRO A 1 79 ? -6.991 -0.741 -9.099 1.00 95.44 79 PRO A CA 1
ATOM 651 C C . PRO A 1 79 ? -7.681 -1.911 -8.400 1.00 95.44 79 PRO A C 1
ATOM 653 O O . PRO A 1 79 ? -8.785 -2.322 -8.757 1.00 95.44 79 PRO A O 1
ATOM 656 N N . TYR A 1 80 ? -7.048 -2.427 -7.350 1.00 96.81 80 TYR A N 1
ATOM 657 C CA . TYR A 1 80 ? -7.609 -3.492 -6.515 1.00 96.81 80 TYR A CA 1
ATOM 658 C C . TYR A 1 80 ? -8.284 -2.971 -5.238 1.00 96.81 80 TYR A C 1
ATOM 660 O O . TYR A 1 80 ? -8.810 -3.768 -4.464 1.00 96.81 80 TYR A O 1
ATOM 668 N N . GLY A 1 81 ? -8.301 -1.652 -5.003 1.00 96.19 81 GLY A N 1
ATOM 669 C CA . GLY A 1 81 ? -8.889 -1.070 -3.793 1.00 96.19 81 GLY A CA 1
ATOM 670 C C . GLY A 1 81 ? -10.363 -1.432 -3.594 1.00 96.19 81 GLY A C 1
ATOM 671 O O . GLY A 1 81 ? -10.754 -1.798 -2.489 1.00 96.19 81 GLY A O 1
ATOM 672 N N . ASN A 1 82 ? -11.156 -1.455 -4.672 1.00 95.00 82 ASN A N 1
ATOM 673 C CA . ASN A 1 82 ? -12.563 -1.870 -4.609 1.00 95.00 82 ASN A CA 1
ATOM 674 C C . ASN A 1 82 ? -12.716 -3.330 -4.170 1.00 95.00 82 ASN A C 1
ATOM 676 O O . ASN A 1 82 ? -13.597 -3.638 -3.380 1.00 95.00 82 ASN A O 1
ATOM 680 N N . VAL A 1 83 ? -11.815 -4.217 -4.609 1.00 96.62 83 VAL A N 1
ATOM 681 C CA . VAL A 1 83 ? -11.839 -5.629 -4.200 1.00 96.62 83 VAL A CA 1
ATOM 682 C C . VAL A 1 83 ? -11.655 -5.756 -2.689 1.00 96.62 83 VAL A C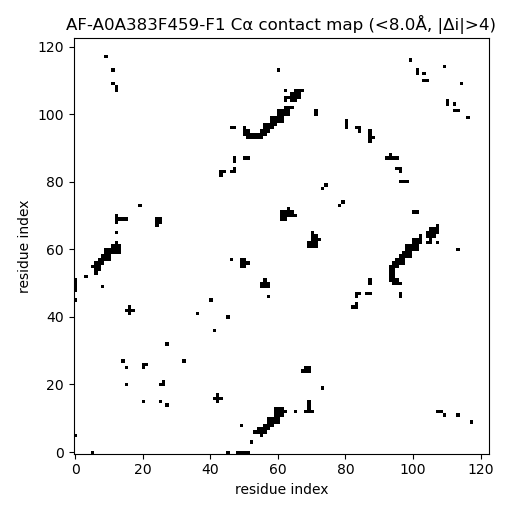 1
ATOM 684 O O . VAL A 1 83 ? -12.302 -6.594 -2.069 1.00 96.62 83 VAL A O 1
ATOM 687 N N . ILE A 1 84 ? -10.798 -4.928 -2.086 1.00 97.44 84 ILE A N 1
ATOM 688 C CA . ILE A 1 84 ? -10.588 -4.926 -0.632 1.00 97.44 84 ILE A CA 1
ATOM 689 C C . ILE A 1 84 ? -11.812 -4.343 0.079 1.00 97.44 84 ILE A C 1
ATOM 691 O O . ILE A 1 84 ? -12.303 -4.960 1.022 1.00 97.44 84 ILE A O 1
ATOM 695 N N . GLN A 1 85 ? -12.351 -3.218 -0.399 1.00 95.75 85 GLN A N 1
ATOM 696 C CA . GLN A 1 85 ? -13.541 -2.605 0.200 1.00 95.75 85 GLN A CA 1
ATOM 697 C C . GLN A 1 85 ? -14.765 -3.526 0.154 1.00 95.75 85 GLN A C 1
ATOM 699 O O . GLN A 1 85 ? -15.445 -3.677 1.166 1.00 95.75 85 GLN A O 1
ATOM 704 N N . ASP A 1 86 ? -14.989 -4.233 -0.955 1.00 96.69 86 ASP A N 1
ATOM 705 C CA . ASP A 1 86 ? -16.058 -5.230 -1.063 1.00 96.69 86 ASP A CA 1
ATOM 706 C C . ASP A 1 86 ? -15.896 -6.348 -0.020 1.00 96.69 86 ASP A C 1
ATOM 708 O O . ASP A 1 86 ? -16.876 -6.836 0.549 1.00 96.69 86 ASP A O 1
ATOM 712 N N . LYS A 1 87 ? -14.654 -6.763 0.266 1.00 97.06 87 LYS A N 1
ATOM 713 C CA . LYS A 1 87 ? -14.380 -7.759 1.311 1.00 97.06 87 LYS A CA 1
ATOM 714 C C . LYS A 1 87 ? -14.631 -7.214 2.708 1.00 97.06 87 LYS A C 1
ATOM 716 O O . LYS A 1 87 ? -15.213 -7.942 3.508 1.00 97.06 87 LYS A O 1
ATOM 721 N N . LEU A 1 88 ? -14.258 -5.969 3.000 1.00 96.94 88 LEU A N 1
ATOM 722 C CA . LEU A 1 88 ? -14.577 -5.346 4.288 1.00 96.94 88 LEU A CA 1
ATOM 723 C C . LEU A 1 88 ? -16.092 -5.258 4.503 1.00 96.94 88 LEU A C 1
ATOM 725 O O . LEU A 1 88 ? -16.566 -5.651 5.568 1.00 96.94 88 LEU A O 1
ATOM 729 N N . ALA A 1 89 ? -16.854 -4.866 3.478 1.00 96.25 89 ALA A N 1
ATOM 730 C CA . ALA A 1 89 ? -18.313 -4.804 3.546 1.00 96.25 89 ALA A CA 1
ATOM 731 C C . ALA A 1 89 ? -18.938 -6.173 3.879 1.00 96.25 89 ALA A C 1
ATOM 733 O O . ALA A 1 89 ? -19.802 -6.275 4.749 1.00 96.25 89 ALA A O 1
ATOM 734 N N . ILE A 1 90 ? -18.457 -7.253 3.249 1.00 96.62 90 ILE A N 1
ATOM 735 C CA . ILE A 1 90 ? -18.901 -8.629 3.549 1.00 96.62 90 ILE A CA 1
ATOM 736 C C . ILE A 1 90 ? -18.580 -9.029 4.997 1.00 96.62 90 ILE A C 1
ATOM 738 O O . ILE A 1 90 ? -19.350 -9.761 5.618 1.00 96.62 90 ILE A O 1
ATOM 742 N N . LEU A 1 91 ? -17.452 -8.565 5.537 1.00 94.94 91 LEU A N 1
ATOM 743 C CA . LEU A 1 91 ? -16.993 -8.887 6.891 1.00 94.94 91 LEU A CA 1
ATOM 744 C C . LEU A 1 91 ? -17.666 -8.041 7.988 1.00 94.94 91 LEU A C 1
ATOM 746 O O . LEU A 1 91 ? -17.319 -8.185 9.158 1.00 94.94 91 LEU A O 1
ATOM 750 N N . GLY A 1 92 ? -18.646 -7.204 7.636 1.00 94.00 92 GLY A N 1
ATOM 751 C CA . GLY A 1 92 ? -19.391 -6.369 8.582 1.00 94.00 92 GLY A CA 1
ATOM 752 C C . GLY A 1 92 ? -19.035 -4.886 8.529 1.00 94.00 92 GLY A C 1
ATOM 753 O O . GLY A 1 92 ? -19.399 -4.160 9.449 1.00 94.00 92 GLY A O 1
ATOM 754 N N . ASP A 1 93 ? -18.342 -4.452 7.472 1.00 91.56 93 ASP A N 1
ATOM 755 C CA . ASP A 1 93 ? -18.003 -3.051 7.186 1.00 91.56 93 ASP A CA 1
ATOM 756 C C . ASP A 1 93 ? -17.188 -2.381 8.306 1.00 91.56 93 ASP A C 1
ATOM 758 O O . ASP A 1 93 ? -17.348 -1.206 8.633 1.00 91.56 93 ASP A O 1
ATOM 762 N N . GLN A 1 94 ? -16.310 -3.169 8.936 1.00 91.69 94 GLN A N 1
ATOM 763 C CA . GLN A 1 94 ? -15.404 -2.702 9.980 1.00 91.69 94 GLN A CA 1
ATOM 764 C C . GLN A 1 94 ? -14.023 -2.408 9.400 1.00 91.69 94 GLN A C 1
ATOM 766 O O . GLN A 1 94 ? -13.317 -3.309 8.937 1.00 91.69 94 GLN A O 1
ATOM 771 N N . GLY A 1 95 ? -13.626 -1.143 9.493 1.00 95.12 95 GLY A N 1
ATOM 772 C CA . GLY A 1 95 ? -12.318 -0.650 9.086 1.00 95.12 95 GLY A CA 1
ATOM 773 C C . GLY A 1 95 ? -12.289 -0.050 7.680 1.00 95.12 95 GLY A C 1
ATOM 774 O O . GLY A 1 95 ? -13.322 0.132 7.038 1.00 95.12 95 GLY A O 1
ATOM 775 N N . LYS A 1 96 ? -11.097 0.330 7.211 1.00 96.44 96 LYS A N 1
ATOM 776 C CA . LYS A 1 96 ? -10.937 1.123 5.981 1.00 96.44 96 LYS A CA 1
ATOM 777 C C . LYS A 1 96 ? -9.680 0.751 5.195 1.00 96.44 96 LYS A C 1
ATOM 779 O O . LYS A 1 96 ? -8.604 0.534 5.759 1.00 96.44 96 LYS A O 1
ATOM 784 N N . PHE A 1 97 ? -9.801 0.725 3.873 1.00 97.69 97 PHE A N 1
ATOM 785 C CA . PHE A 1 97 ? -8.671 0.670 2.952 1.00 97.69 97 PHE A CA 1
ATOM 786 C C . PHE A 1 97 ? -8.673 1.895 2.036 1.00 97.69 97 PHE A C 1
ATOM 788 O O . PHE A 1 97 ? -9.697 2.220 1.435 1.00 97.69 97 PHE A O 1
ATOM 795 N N . SER A 1 98 ? -7.517 2.544 1.903 1.00 96.81 98 SER A N 1
ATOM 796 C CA . SER A 1 98 ? -7.318 3.685 1.005 1.00 96.81 98 SER A CA 1
ATOM 797 C C . SER A 1 98 ? -5.996 3.555 0.257 1.00 96.81 98 SER A C 1
ATOM 799 O O . SER A 1 98 ? -5.047 2.938 0.745 1.00 96.81 98 SER A O 1
ATOM 801 N N . VAL A 1 99 ? -5.910 4.192 -0.910 1.00 97.56 99 VAL A N 1
ATOM 802 C CA . VAL A 1 99 ? -4.655 4.327 -1.654 1.00 97.56 99 VAL A CA 1
ATOM 803 C C . VAL A 1 99 ? -4.457 5.778 -2.058 1.00 97.56 99 VAL A C 1
ATOM 805 O O . VAL A 1 99 ? -5.379 6.392 -2.592 1.00 97.56 99 VAL A O 1
ATOM 808 N N . PHE A 1 100 ? -3.255 6.302 -1.835 1.00 97.19 100 PHE A N 1
ATOM 809 C CA . PHE A 1 100 ? -2.814 7.582 -2.376 1.00 97.19 100 PHE A CA 1
ATOM 810 C C . PHE A 1 100 ? -1.689 7.377 -3.383 1.00 97.19 100 PHE A C 1
ATOM 812 O O . PHE A 1 100 ? -0.871 6.465 -3.246 1.00 97.19 100 PHE A O 1
ATOM 819 N N . LEU A 1 101 ? -1.652 8.240 -4.394 1.00 96.81 101 LEU A N 1
ATOM 820 C CA . LEU A 1 101 ? -0.632 8.219 -5.432 1.00 96.81 101 LEU A CA 1
ATOM 821 C C . LEU A 1 101 ? 0.143 9.535 -5.373 1.00 96.81 101 LEU A C 1
ATOM 823 O O . LEU A 1 101 ? -0.440 10.612 -5.484 1.00 96.81 101 LEU A O 1
ATOM 827 N N . ASP A 1 102 ? 1.451 9.439 -5.176 1.00 96.44 102 ASP A N 1
ATOM 828 C CA . ASP A 1 102 ? 2.369 10.563 -5.072 1.00 96.44 102 ASP A CA 1
ATOM 829 C C . ASP A 1 102 ? 3.110 10.762 -6.400 1.00 96.44 102 ASP A C 1
ATOM 831 O O . ASP A 1 102 ? 3.879 9.911 -6.845 1.00 96.44 102 ASP A O 1
ATOM 835 N N . SER A 1 103 ? 2.873 11.898 -7.050 1.00 95.88 103 SER A N 1
ATOM 836 C CA . SER A 1 103 ? 3.596 12.325 -8.254 1.00 95.88 103 SER A CA 1
ATOM 837 C C . SER A 1 103 ? 4.562 13.491 -7.999 1.00 95.88 103 SER A C 1
ATOM 839 O O . SER A 1 103 ? 5.039 14.102 -8.953 1.00 95.88 103 SER A O 1
ATOM 841 N N . SER A 1 104 ? 4.794 13.859 -6.736 1.00 96.88 104 SER A N 1
ATOM 842 C CA . SER A 1 104 ? 5.614 15.010 -6.333 1.00 96.88 104 SER A CA 1
ATOM 843 C C . SER A 1 104 ? 7.116 14.721 -6.309 1.00 96.88 104 SER A C 1
ATOM 845 O O . SER A 1 104 ? 7.913 15.648 -6.463 1.00 96.88 104 SER A O 1
ATOM 847 N N . THR A 1 105 ? 7.507 13.452 -6.158 1.00 95.88 105 THR A N 1
ATOM 848 C CA . THR A 1 105 ? 8.907 13.013 -6.140 1.00 95.88 105 THR A CA 1
ATOM 849 C C . THR A 1 105 ? 9.201 11.966 -7.216 1.00 95.88 105 THR A C 1
ATOM 851 O O . THR A 1 105 ? 8.323 11.235 -7.679 1.00 95.88 105 THR A O 1
ATOM 854 N N . ASN A 1 106 ? 10.477 11.900 -7.595 1.00 95.75 106 ASN A N 1
ATOM 855 C CA . ASN A 1 106 ? 11.057 10.874 -8.464 1.00 95.75 106 ASN A CA 1
ATOM 856 C C . ASN A 1 106 ? 12.129 10.055 -7.717 1.00 95.75 106 ASN A C 1
ATOM 858 O O . ASN A 1 106 ? 13.040 9.509 -8.339 1.00 95.75 106 ASN A O 1
ATOM 862 N N . GLN A 1 107 ? 12.093 10.065 -6.383 1.00 95.81 107 GLN A N 1
ATOM 863 C CA . GLN A 1 107 ? 13.003 9.326 -5.512 1.00 95.81 107 GLN A CA 1
ATOM 864 C C . GLN A 1 107 ? 12.235 8.252 -4.739 1.00 95.81 107 GLN A C 1
ATOM 866 O O . GLN A 1 107 ? 11.025 8.354 -4.548 1.00 95.81 107 GLN A O 1
ATOM 871 N N . HIS A 1 108 ? 12.954 7.228 -4.281 1.00 95.75 108 HIS A N 1
ATOM 872 C CA . HIS A 1 108 ? 12.410 6.233 -3.361 1.00 95.75 108 HIS A CA 1
ATOM 873 C C . HIS A 1 108 ? 12.496 6.777 -1.929 1.00 95.75 108 HIS A C 1
ATOM 875 O O . HIS A 1 108 ? 13.488 6.561 -1.228 1.00 95.75 108 HIS A O 1
ATOM 881 N N . GLU A 1 109 ? 11.499 7.561 -1.525 1.00 95.88 109 GLU A N 1
ATOM 882 C CA . GLU A 1 109 ? 11.495 8.288 -0.253 1.00 95.88 109 GLU A CA 1
ATOM 883 C C . GLU A 1 109 ? 10.075 8.544 0.268 1.00 95.88 109 GLU A C 1
ATOM 885 O O . GLU A 1 109 ? 9.089 8.365 -0.440 1.00 95.88 109 GLU A O 1
ATOM 890 N N . ILE A 1 110 ? 9.968 9.018 1.509 1.00 97.12 110 ILE A N 1
ATOM 891 C CA . ILE A 1 110 ? 8.737 9.643 2.001 1.00 97.12 110 ILE A CA 1
ATOM 892 C C . ILE A 1 110 ? 8.863 11.141 1.711 1.00 97.12 110 ILE A C 1
ATOM 894 O O . ILE A 1 110 ? 9.606 11.834 2.402 1.00 97.12 110 ILE A O 1
ATOM 898 N N . SER A 1 111 ? 8.177 11.620 0.672 1.00 96.56 111 SER A N 1
ATOM 899 C CA . SER A 1 111 ? 8.182 13.038 0.294 1.00 96.56 111 SER A CA 1
ATOM 900 C C . SER A 1 111 ? 7.412 13.898 1.304 1.00 96.56 111 SER A C 1
ATOM 902 O O . SER A 1 111 ? 6.558 13.398 2.042 1.00 96.56 111 SER A O 1
ATOM 904 N N . ASP A 1 112 ? 7.645 15.214 1.292 1.00 98.00 112 ASP A N 1
ATOM 905 C CA . ASP A 1 112 ? 6.862 16.163 2.099 1.00 98.00 112 ASP A CA 1
ATOM 906 C C . ASP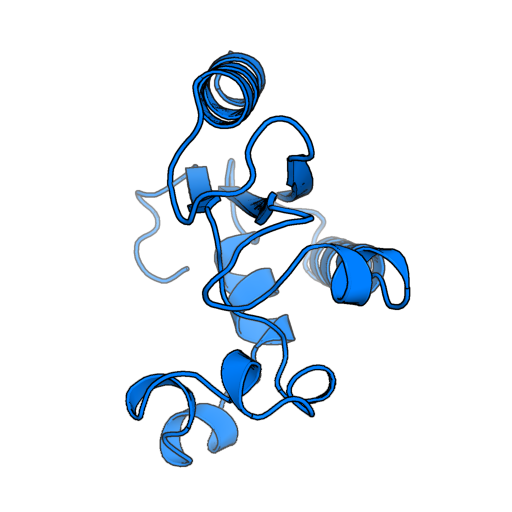 A 1 112 ? 5.358 16.096 1.770 1.00 98.00 112 ASP A C 1
ATOM 908 O O . ASP A 1 112 ? 4.519 16.262 2.654 1.00 98.00 112 ASP A O 1
ATOM 912 N N . TYR A 1 113 ? 5.005 15.805 0.512 1.00 96.94 113 TYR A N 1
ATOM 913 C CA . TYR A 1 113 ? 3.615 15.634 0.086 1.00 96.94 113 TYR A CA 1
ATOM 914 C C . TYR A 1 113 ? 3.008 14.322 0.599 1.00 96.94 113 TYR A C 1
ATOM 916 O O . TYR A 1 113 ? 1.898 14.315 1.128 1.00 96.94 113 TYR A O 1
ATOM 924 N N . ALA A 1 114 ? 3.735 13.205 0.502 1.00 96.62 114 ALA A N 1
ATOM 925 C CA . ALA A 1 114 ? 3.296 11.940 1.085 1.00 96.62 114 ALA A CA 1
ATOM 926 C C . ALA A 1 114 ? 3.111 12.074 2.605 1.00 96.62 114 ALA A C 1
ATOM 928 O O . ALA A 1 114 ? 2.128 11.581 3.156 1.00 96.62 114 ALA A O 1
ATOM 929 N N . LEU A 1 115 ? 4.016 12.796 3.274 1.00 97.56 115 LEU A N 1
ATOM 930 C CA . LEU A 1 115 ? 3.903 13.099 4.696 1.00 97.56 115 LEU A CA 1
ATOM 931 C C . LEU A 1 115 ? 2.677 13.969 5.001 1.00 97.56 115 LEU A C 1
ATOM 933 O O . LEU A 1 115 ? 1.964 13.666 5.956 1.00 97.56 115 LEU A O 1
ATOM 937 N N . SER A 1 116 ? 2.386 15.001 4.198 1.00 97.75 116 SER A N 1
ATOM 938 C CA . SER A 1 116 ? 1.183 15.819 4.402 1.00 97.75 116 SER A CA 1
ATOM 939 C C . SER A 1 116 ? -0.098 15.005 4.235 1.00 97.75 116 SER A C 1
ATOM 941 O O . SER A 1 116 ? -0.993 15.129 5.059 1.00 97.75 116 SER A O 1
ATOM 943 N N . LEU A 1 117 ? -0.164 14.106 3.244 1.00 96.81 117 LEU A N 1
ATOM 944 C CA . LEU A 1 117 ? -1.310 13.205 3.065 1.00 96.81 117 LEU A CA 1
ATOM 945 C C . LEU A 1 117 ? -1.527 12.289 4.275 1.00 96.81 117 LEU A C 1
ATOM 947 O O . LEU A 1 117 ? -2.667 12.033 4.657 1.00 96.81 117 LEU A O 1
ATOM 951 N N . ILE A 1 118 ? -0.442 11.792 4.880 1.00 97.44 118 ILE A N 1
ATOM 952 C CA . ILE A 1 118 ? -0.522 10.974 6.095 1.00 97.44 118 ILE A CA 1
ATOM 953 C C . ILE A 1 118 ? -1.044 11.814 7.265 1.00 97.44 118 ILE A C 1
ATOM 955 O O . ILE A 1 118 ? -1.970 11.388 7.947 1.00 97.44 118 ILE A O 1
ATOM 959 N N . LEU A 1 119 ? -0.484 13.005 7.491 1.00 97.50 119 LEU A N 1
ATOM 960 C CA . LEU A 1 119 ? -0.904 13.884 8.587 1.00 97.50 119 LEU A CA 1
ATOM 961 C C . LEU A 1 119 ? -2.364 14.340 8.439 1.00 97.50 119 LEU A C 1
ATOM 963 O O . LEU A 1 119 ? -3.095 14.361 9.430 1.00 97.50 119 LEU A O 1
ATOM 967 N N . ASP A 1 120 ? -2.803 14.641 7.218 1.00 97.31 120 ASP A N 1
ATOM 968 C CA . ASP A 1 120 ? -4.187 15.015 6.927 1.00 97.31 120 ASP A CA 1
ATOM 969 C C . ASP A 1 120 ? -5.155 13.839 7.156 1.00 97.31 120 ASP A C 1
ATOM 971 O O . ASP A 1 120 ? -6.243 14.048 7.682 1.00 97.31 120 ASP A O 1
ATOM 975 N N . ASP A 1 121 ? -4.776 12.597 6.819 1.00 96.44 121 ASP A N 1
ATOM 976 C CA . ASP A 1 121 ? -5.614 11.406 7.068 1.00 96.44 121 ASP A CA 1
ATOM 977 C C . ASP A 1 121 ? -5.641 10.981 8.550 1.00 96.44 121 ASP A C 1
ATOM 979 O O . ASP A 1 121 ? -6.586 10.314 8.977 1.00 96.44 121 ASP A O 1
ATOM 983 N N . MET A 1 122 ? -4.628 11.354 9.343 1.00 94.44 122 MET A N 1
ATOM 984 C CA . MET A 1 122 ? -4.598 11.162 10.805 1.00 94.44 122 MET A CA 1
ATOM 985 C C . MET A 1 122 ? -5.485 12.154 11.575 1.00 94.44 122 MET A C 1
ATOM 987 O O . MET A 1 122 ? -5.747 11.927 12.759 1.00 94.44 122 MET A O 1
ATOM 991 N N . SER A 1 123 ? -5.862 13.268 10.941 1.00 87.56 123 SER A N 1
ATOM 992 C CA . SER A 1 123 ? -6.577 14.395 11.558 1.00 87.56 123 SER A CA 1
ATOM 993 C C . SER A 1 123 ? -8.076 14.137 11.690 1.00 87.56 123 SER A C 1
ATOM 995 O O . SER A 1 123 ? -8.635 14.525 12.742 1.00 87.56 123 SER A O 1
#

Organism: NCBI:txid408172

Radius of gyration: 14.42 Å; Cα contacts (8 Å, |Δi|>4): 184; chains: 1; bounding box: 33×38×34 Å

Sequence (123 aa):
AIDERISESYSVAGSYPLHLRHEAKNIGDYEQLNPNIYRISNYLELYTMSSFGDNRKLVQLFIYNDPCCFQAELYDKFPYGNVIQDKLAILGDQGKFSVFLDSSTNQHEISDYALSLILDDMS